Protein AF-A0A8J2YQQ4-F1 (afdb_monomer)

Sequence (71 aa):
MREFSTGANHAQPGDPARLATAILALVDATEPPLRLPLGSDTVARIEEKNRFVAAELEAWRTLALSTNFPA

Mean predicted aligned error: 5.14 Å

Solvent-accessible surface area (backbone atoms only — not comparable to full-atom values): 4502 Å² total; per-residue (Å²): 110,70,70,58,55,63,66,48,59,95,59,62,93,66,56,72,71,60,48,52,55,53,49,53,54,48,72,71,38,93,76,63,70,98,73,80,80,75,50,71,67,48,46,52,53,49,54,52,50,50,52,50,53,52,51,53,49,61,79,42,40,70,67,62,60,67,72,57,80,84,131

Structure (mmCIF, N/CA/C/O backbone):
data_AF-A0A8J2YQQ4-F1
#
_entry.id   AF-A0A8J2YQQ4-F1
#
loop_
_atom_site.group_PDB
_atom_site.id
_atom_site.type_symbol
_atom_site.label_atom_id
_atom_site.label_alt_id
_atom_site.label_comp_id
_atom_site.label_asym_id
_atom_site.label_entity_id
_atom_site.label_seq_id
_atom_site.pdbx_PDB_ins_code
_atom_site.Cartn_x
_atom_site.Cartn_y
_atom_site.Cartn_z
_atom_site.occupancy
_atom_site.B_iso_or_equiv
_atom_site.auth_seq_id
_atom_site.auth_comp_id
_atom_site.auth_asym_id
_atom_site.auth_atom_id
_atom_site.pdbx_PDB_model_num
ATOM 1 N N . MET A 1 1 ? -0.973 21.566 -5.196 1.00 71.88 1 MET A N 1
ATOM 2 C CA . MET A 1 1 ? -1.101 20.530 -6.252 1.00 71.88 1 MET A CA 1
ATOM 3 C C . MET A 1 1 ? -0.241 20.836 -7.472 1.00 71.88 1 MET A C 1
ATOM 5 O O . MET A 1 1 ? 0.639 20.039 -7.740 1.00 71.88 1 MET A O 1
ATOM 9 N N . ARG A 1 2 ? -0.418 21.972 -8.174 1.00 82.19 2 ARG A N 1
ATOM 10 C CA . ARG A 1 2 ? 0.374 22.276 -9.390 1.00 82.19 2 ARG A CA 1
ATOM 11 C C . ARG A 1 2 ? 1.893 22.311 -9.153 1.00 82.19 2 ARG A C 1
ATOM 13 O O . ARG A 1 2 ? 2.623 21.707 -9.920 1.00 82.19 2 ARG A O 1
ATOM 20 N N . GLU A 1 3 ? 2.351 22.944 -8.073 1.00 83.31 3 GLU A N 1
ATOM 21 C CA . GLU A 1 3 ? 3.786 23.033 -7.736 1.00 83.31 3 GLU A CA 1
ATOM 22 C C . GLU A 1 3 ? 4.426 21.662 -7.475 1.00 83.31 3 GLU A C 1
ATOM 24 O O . GLU A 1 3 ? 5.497 21.367 -7.995 1.00 83.31 3 GLU A O 1
ATOM 29 N N . PHE A 1 4 ? 3.729 20.791 -6.737 1.00 83.56 4 PHE A N 1
ATOM 30 C CA . PHE A 1 4 ? 4.155 19.407 -6.516 1.00 83.56 4 PHE A CA 1
ATOM 31 C C . PHE A 1 4 ? 4.288 18.640 -7.839 1.00 83.56 4 PHE A C 1
ATOM 33 O O . PHE A 1 4 ? 5.300 17.987 -8.069 1.00 83.56 4 PHE A O 1
ATOM 40 N N . SER A 1 5 ? 3.290 18.744 -8.725 1.00 81.81 5 SER A N 1
ATOM 41 C CA . SER A 1 5 ? 3.304 18.056 -10.021 1.00 81.81 5 SER A CA 1
ATOM 42 C C . SER A 1 5 ? 4.490 18.471 -10.892 1.00 81.81 5 SER A C 1
ATOM 44 O O . SER A 1 5 ? 5.105 17.611 -11.515 1.00 81.81 5 SER A O 1
ATOM 46 N N . THR A 1 6 ? 4.837 19.761 -10.912 1.00 85.00 6 THR A N 1
ATOM 47 C CA . THR A 1 6 ? 6.002 20.254 -11.660 1.00 85.00 6 THR 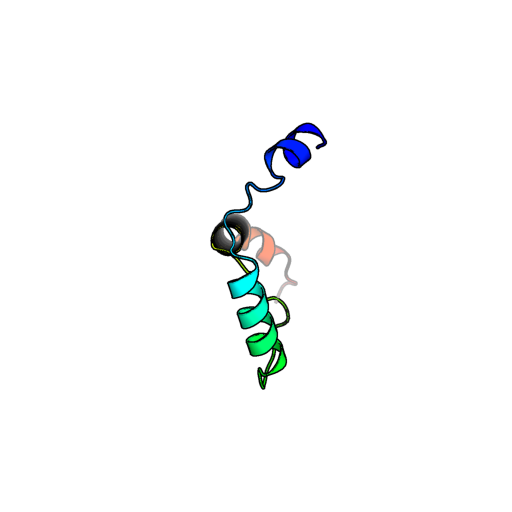A CA 1
ATOM 48 C C . THR A 1 6 ? 7.310 19.691 -11.104 1.00 85.00 6 THR A C 1
ATOM 50 O O . THR A 1 6 ? 8.148 19.251 -11.882 1.00 85.00 6 THR A O 1
ATOM 53 N N . GLY A 1 7 ? 7.479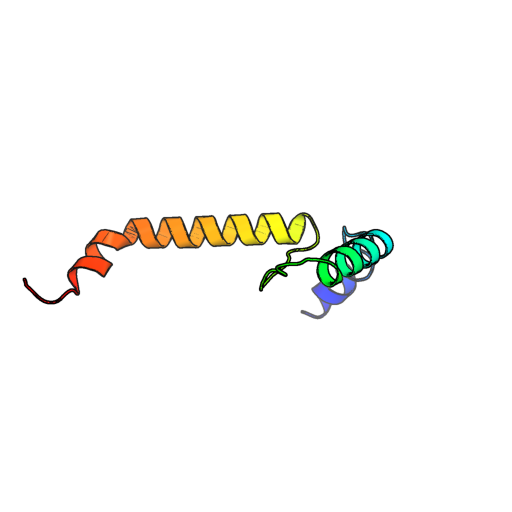 19.665 -9.777 1.00 84.81 7 GLY A N 1
ATOM 54 C CA . GLY A 1 7 ? 8.700 19.150 -9.143 1.00 84.81 7 GLY A CA 1
ATOM 55 C C . GLY A 1 7 ? 8.852 17.627 -9.208 1.00 84.81 7 GLY A C 1
ATOM 56 O O . GLY A 1 7 ? 9.968 17.124 -9.232 1.00 84.81 7 GLY A O 1
ATOM 57 N N . ALA A 1 8 ? 7.743 16.887 -9.257 1.00 82.25 8 ALA A N 1
ATOM 58 C CA . ALA A 1 8 ? 7.752 15.428 -9.354 1.00 82.25 8 ALA A CA 1
ATOM 59 C C . ALA A 1 8 ? 7.988 14.911 -10.785 1.00 82.25 8 ALA A C 1
ATOM 61 O O . ALA A 1 8 ? 8.325 13.739 -10.970 1.00 82.25 8 ALA A O 1
ATOM 62 N N . ASN A 1 9 ? 7.792 15.753 -11.804 1.00 83.88 9 ASN A N 1
ATOM 63 C CA . ASN A 1 9 ? 7.984 15.357 -13.193 1.00 83.88 9 ASN A CA 1
ATOM 64 C C . ASN A 1 9 ? 9.464 15.033 -13.468 1.00 83.88 9 ASN A C 1
ATOM 66 O O . ASN A 1 9 ? 10.333 15.860 -13.212 1.00 83.88 9 ASN A O 1
ATOM 70 N N . HIS A 1 10 ? 9.744 13.837 -13.991 1.00 84.69 10 HIS A N 1
ATOM 71 C CA . HIS A 1 10 ? 11.089 13.274 -14.202 1.00 84.69 10 HIS A CA 1
ATOM 72 C C . HIS A 1 10 ? 11.933 13.048 -12.936 1.00 84.69 10 HIS A C 1
ATOM 74 O O . HIS A 1 10 ? 13.091 12.650 -13.044 1.00 84.69 10 HIS A O 1
ATOM 80 N N . ALA A 1 11 ? 11.368 13.258 -11.746 1.00 85.06 11 ALA A N 1
ATOM 81 C CA . ALA A 1 11 ? 12.026 13.016 -10.462 1.00 85.06 11 ALA A CA 1
ATOM 82 C C . ALA A 1 11 ? 11.538 11.721 -9.791 1.00 85.06 11 ALA A C 1
ATOM 84 O O . ALA A 1 11 ? 11.786 11.496 -8.605 1.00 85.06 11 ALA A O 1
ATOM 85 N N . GLN A 1 12 ? 10.807 10.876 -10.523 1.00 85.38 12 GLN A N 1
ATOM 86 C CA . GLN A 1 12 ? 10.341 9.605 -9.989 1.00 85.38 12 GLN A CA 1
ATOM 87 C C . GLN A 1 12 ? 11.546 8.698 -9.679 1.00 85.38 12 GLN A C 1
ATOM 89 O O . GLN A 1 12 ? 12.420 8.543 -10.529 1.00 85.38 12 GLN A O 1
ATOM 94 N N . PRO A 1 13 ? 11.593 8.050 -8.502 1.00 84.75 13 PRO A N 1
ATOM 95 C CA . PRO A 1 13 ? 12.720 7.195 -8.118 1.00 84.75 13 PRO A CA 1
ATOM 96 C C . PRO A 1 13 ? 12.760 5.856 -8.877 1.00 84.75 13 PRO A C 1
ATOM 98 O O . PRO A 1 13 ? 13.717 5.097 -8.739 1.00 84.75 13 PRO A O 1
ATOM 101 N N . GLY A 1 14 ? 11.699 5.526 -9.619 1.00 87.94 14 GLY A N 1
ATOM 102 C CA . GLY A 1 14 ? 11.539 4.252 -10.315 1.00 87.94 14 GLY A CA 1
ATOM 103 C C . GLY A 1 14 ? 12.208 4.204 -11.690 1.00 87.94 14 GLY A C 1
ATOM 104 O O . GLY A 1 14 ? 12.438 5.222 -12.333 1.00 87.94 14 GLY A O 1
ATOM 105 N N . ASP A 1 15 ? 12.452 2.984 -12.165 1.00 92.69 15 ASP A N 1
ATOM 106 C CA . ASP A 1 15 ? 12.968 2.691 -13.504 1.00 92.69 15 ASP A CA 1
ATOM 107 C C . ASP A 1 15 ? 11.828 2.132 -14.387 1.00 92.69 15 ASP A C 1
ATOM 109 O O . ASP A 1 15 ? 11.319 1.039 -14.100 1.00 92.69 15 ASP A O 1
ATOM 113 N N . PRO A 1 16 ? 11.417 2.837 -15.461 1.00 92.31 16 PRO A N 1
ATOM 114 C CA . PRO A 1 16 ? 10.346 2.386 -16.350 1.00 92.31 16 PRO A CA 1
ATOM 115 C C . PRO A 1 16 ? 10.621 1.048 -17.053 1.00 92.31 16 PRO A C 1
ATOM 117 O O . PRO A 1 16 ? 9.682 0.289 -17.299 1.00 92.31 16 PRO A O 1
ATOM 120 N N . ALA A 1 17 ? 11.882 0.723 -17.359 1.00 95.81 17 ALA A N 1
ATOM 121 C CA . ALA A 1 17 ? 12.225 -0.553 -17.988 1.00 95.81 17 ALA A CA 1
ATOM 122 C C . ALA A 1 17 ? 12.022 -1.715 -17.007 1.00 95.81 17 ALA A C 1
ATOM 124 O O . ALA A 1 17 ? 11.462 -2.750 -17.369 1.00 95.81 17 ALA A O 1
ATOM 125 N N . ARG A 1 18 ? 12.392 -1.526 -15.735 1.00 95.31 18 ARG A N 1
ATOM 126 C CA . ARG A 1 18 ? 12.126 -2.519 -14.679 1.00 95.31 18 ARG A CA 1
ATOM 127 C C . ARG A 1 18 ? 10.638 -2.659 -14.375 1.00 95.31 18 ARG A C 1
ATOM 129 O O . ARG A 1 18 ? 10.184 -3.768 -14.102 1.00 95.31 18 ARG A O 1
ATOM 136 N N . LEU A 1 19 ? 9.882 -1.563 -14.447 1.00 95.62 19 LEU A N 1
ATOM 137 C CA . LEU A 1 19 ? 8.426 -1.595 -14.314 1.00 95.62 19 LEU A CA 1
ATOM 138 C C . LEU A 1 19 ? 7.789 -2.486 -15.389 1.00 95.62 19 LEU A C 1
ATOM 140 O O . LEU A 1 19 ? 6.951 -3.321 -15.058 1.00 95.62 19 LEU A O 1
ATOM 144 N N . ALA A 1 20 ? 8.207 -2.353 -16.650 1.00 96.81 20 ALA A N 1
ATOM 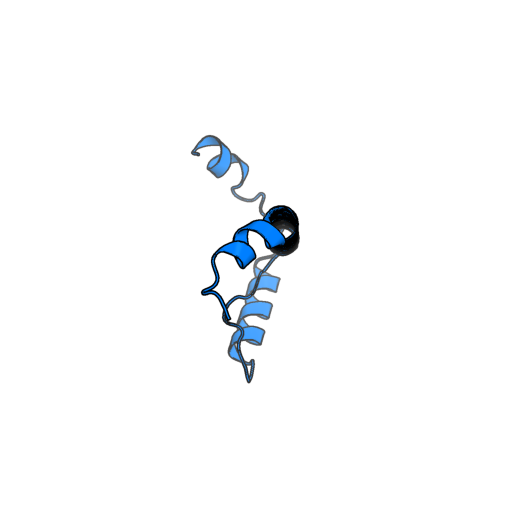145 C CA . ALA A 1 20 ? 7.700 -3.198 -17.731 1.00 96.81 20 ALA A CA 1
ATOM 146 C C . ALA A 1 20 ? 7.944 -4.692 -17.451 1.00 96.81 20 ALA A C 1
ATOM 148 O O . ALA A 1 20 ? 7.021 -5.497 -17.567 1.00 96.81 20 ALA A O 1
ATOM 149 N N . THR A 1 21 ? 9.146 -5.054 -16.991 1.00 97.19 21 THR A N 1
ATOM 150 C CA . THR A 1 21 ? 9.463 -6.435 -16.587 1.00 97.19 21 THR A CA 1
ATOM 151 C C . THR A 1 21 ? 8.568 -6.928 -15.447 1.00 97.19 21 THR A C 1
ATOM 153 O O . THR A 1 21 ? 8.085 -8.057 -15.491 1.00 97.19 21 THR A O 1
ATOM 156 N N . ALA A 1 22 ? 8.306 -6.090 -14.439 1.00 96.50 22 ALA A N 1
ATOM 157 C CA . ALA A 1 22 ? 7.424 -6.447 -13.327 1.00 96.50 22 ALA A CA 1
ATOM 158 C C . ALA A 1 22 ? 5.967 -6.662 -13.775 1.00 96.50 22 ALA A C 1
ATOM 160 O O . ALA A 1 22 ? 5.291 -7.544 -13.252 1.00 96.50 22 ALA A O 1
ATOM 161 N N . ILE A 1 23 ? 5.490 -5.893 -14.760 1.00 96.75 23 ILE A N 1
ATOM 162 C CA . ILE A 1 23 ? 4.150 -6.067 -15.337 1.00 96.75 23 ILE A CA 1
ATOM 163 C C . ILE A 1 23 ? 4.046 -7.400 -16.082 1.00 96.75 23 ILE A C 1
ATOM 165 O O . ILE A 1 23 ? 3.053 -8.099 -15.911 1.00 96.75 23 ILE A O 1
ATOM 169 N N . LEU A 1 24 ? 5.057 -7.781 -16.868 1.00 97.81 24 LEU A N 1
ATOM 170 C CA . LEU A 1 24 ? 5.063 -9.085 -17.542 1.00 97.81 24 LEU A CA 1
ATOM 171 C C . LEU A 1 24 ? 5.009 -10.231 -16.524 1.00 97.81 24 LEU A C 1
ATOM 173 O O . LEU A 1 24 ? 4.170 -11.116 -16.641 1.00 97.81 24 LEU A O 1
ATOM 177 N N . ALA A 1 25 ? 5.811 -10.147 -15.459 1.00 97.38 25 ALA A N 1
ATOM 178 C CA . ALA A 1 25 ? 5.774 -11.126 -14.375 1.00 97.38 25 ALA A CA 1
ATOM 179 C C . ALA A 1 25 ? 4.403 -11.198 -13.674 1.00 97.38 25 ALA A C 1
ATOM 181 O 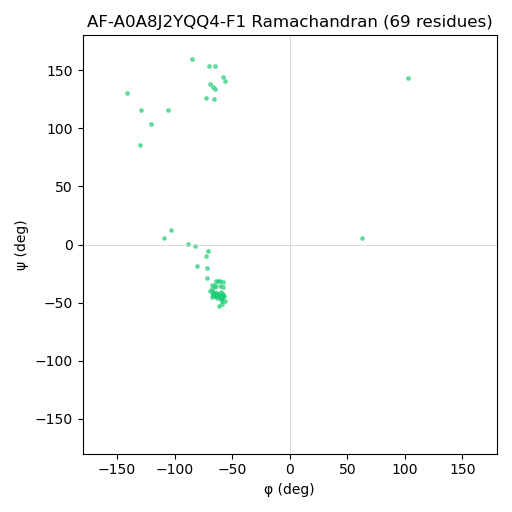O . ALA A 1 25 ? 3.977 -12.276 -13.272 1.00 97.38 25 ALA A O 1
ATOM 182 N N . LEU A 1 26 ? 3.704 -10.065 -13.530 1.00 97.12 26 LEU A N 1
ATOM 183 C CA . LEU A 1 26 ? 2.345 -10.027 -12.985 1.00 97.12 26 LEU A CA 1
ATOM 184 C C . LEU A 1 26 ? 1.334 -10.718 -13.911 1.00 97.12 26 LEU A C 1
ATOM 186 O O . LEU A 1 26 ? 0.448 -11.413 -13.422 1.00 97.12 26 LEU A O 1
ATOM 190 N N . VAL A 1 27 ? 1.449 -10.517 -15.226 1.00 97.06 27 VAL A N 1
ATOM 191 C CA . VAL A 1 27 ? 0.571 -11.154 -16.224 1.00 97.06 27 VAL A CA 1
ATOM 192 C C . VAL A 1 27 ? 0.762 -12.671 -16.241 1.00 97.06 27 VAL A C 1
ATOM 194 O O . VAL A 1 27 ? -0.219 -13.400 -16.364 1.00 97.06 27 VAL A O 1
ATOM 197 N N . ASP A 1 28 ? 1.997 -13.134 -16.056 1.00 97.75 28 ASP A N 1
ATOM 198 C CA . ASP A 1 28 ? 2.341 -14.560 -16.029 1.00 97.75 28 ASP A CA 1
ATOM 199 C C . ASP A 1 28 ? 2.076 -15.232 -14.662 1.00 97.75 28 ASP A C 1
ATOM 201 O O . ASP A 1 28 ? 2.306 -16.433 -14.501 1.00 97.75 28 ASP A O 1
ATOM 205 N N . ALA A 1 29 ? 1.605 -14.490 -13.653 1.00 97.62 29 ALA A N 1
ATOM 206 C CA . ALA A 1 29 ? 1.368 -15.028 -12.318 1.00 97.62 29 ALA A CA 1
ATOM 207 C C . ALA A 1 29 ? 0.128 -15.938 -12.288 1.00 97.62 29 ALA A C 1
ATOM 209 O O . ALA A 1 29 ? -0.975 -15.510 -12.623 1.00 97.62 29 ALA A O 1
ATOM 210 N N . THR A 1 30 ? 0.284 -17.172 -11.797 1.00 97.56 30 THR A N 1
ATOM 211 C CA . THR A 1 30 ? -0.828 -18.131 -11.635 1.00 97.56 30 THR A CA 1
ATOM 212 C C . THR A 1 30 ? -1.946 -17.589 -10.739 1.00 97.56 30 THR A C 1
ATOM 214 O O . THR A 1 30 ? -3.123 -17.832 -10.992 1.00 97.56 30 THR A O 1
ATOM 217 N N . GLU A 1 31 ? -1.579 -16.837 -9.701 1.00 96.88 31 GLU A N 1
ATOM 218 C CA . GLU A 1 31 ? -2.502 -16.201 -8.761 1.00 96.88 31 GLU A CA 1
ATOM 219 C C . GLU A 1 31 ? -2.121 -14.720 -8.609 1.00 96.88 31 GLU A C 1
ATOM 221 O O . GLU A 1 31 ? -1.336 -14.362 -7.724 1.00 96.88 31 GLU A O 1
ATOM 226 N N . PRO A 1 32 ? -2.610 -13.838 -9.499 1.00 95.94 32 PRO A N 1
ATOM 227 C CA . PRO A 1 32 ? -2.239 -12.432 -9.463 1.00 95.94 32 PRO A CA 1
ATOM 228 C C . PRO A 1 32 ? -2.843 -11.740 -8.227 1.00 95.94 32 PRO A C 1
ATOM 230 O O . PRO A 1 32 ? -4.016 -11.950 -7.900 1.00 95.94 32 PRO A O 1
ATOM 233 N N . PRO A 1 33 ? -2.082 -10.875 -7.530 1.00 96.50 33 PRO A N 1
ATOM 234 C CA . PRO A 1 33 ? -2.587 -10.150 -6.375 1.00 96.50 33 PRO A CA 1
ATOM 235 C C . PRO A 1 33 ? -3.608 -9.081 -6.783 1.00 96.50 33 PRO A C 1
ATOM 237 O O . PRO A 1 33 ? -3.517 -8.475 -7.848 1.00 96.50 33 PRO A O 1
ATOM 240 N N . LEU A 1 34 ? -4.517 -8.741 -5.864 1.00 96.25 34 LEU A N 1
ATOM 241 C CA . LEU A 1 34 ? -5.434 -7.607 -6.045 1.00 96.25 34 LEU A CA 1
ATOM 242 C C . LEU A 1 34 ? -4.691 -6.262 -6.154 1.00 96.25 34 LEU A C 1
ATOM 244 O O . LEU A 1 34 ? -5.174 -5.330 -6.795 1.00 96.25 34 LEU A O 1
ATOM 248 N N . ARG A 1 35 ? -3.543 -6.129 -5.476 1.00 95.38 35 ARG A N 1
ATOM 249 C CA . ARG A 1 35 ? -2.708 -4.920 -5.475 1.00 95.38 35 ARG A CA 1
ATOM 250 C C . ARG A 1 35 ? -1.233 -5.310 -5.502 1.00 95.38 35 ARG A C 1
ATOM 252 O O . ARG A 1 35 ? -0.808 -6.097 -4.663 1.00 95.38 35 ARG A O 1
ATOM 259 N N . LEU A 1 36 ? -0.465 -4.707 -6.408 1.00 96.12 36 LEU A N 1
ATOM 260 C CA . LEU A 1 36 ? 0.989 -4.850 -6.497 1.00 96.12 36 LEU A CA 1
ATOM 261 C C . LEU A 1 36 ? 1.655 -3.471 -6.340 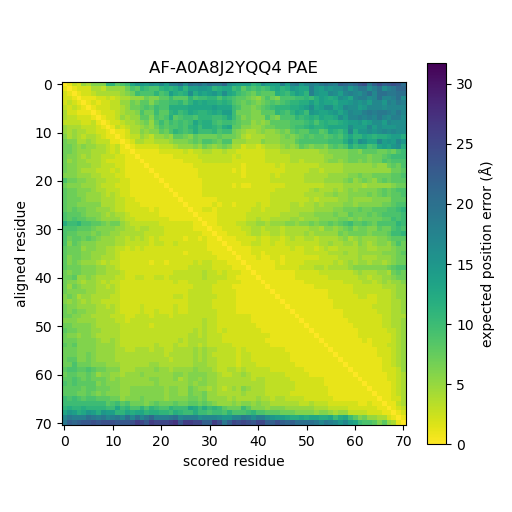1.00 96.12 36 LEU A C 1
ATOM 263 O O . LEU A 1 36 ? 1.605 -2.670 -7.275 1.00 96.12 36 LEU A O 1
ATOM 267 N N . PRO A 1 37 ? 2.247 -3.157 -5.174 1.00 95.25 37 PRO A N 1
ATOM 268 C CA . PRO A 1 37 ? 3.049 -1.948 -4.997 1.00 95.25 37 PRO A CA 1
ATOM 269 C C . PRO A 1 37 ? 4.329 -2.021 -5.838 1.00 95.25 37 PRO A C 1
ATOM 271 O O . PRO A 1 37 ? 5.003 -3.050 -5.859 1.00 95.25 37 PRO A O 1
ATOM 274 N N . LEU A 1 38 ? 4.669 -0.934 -6.529 1.00 95.00 38 LEU A N 1
ATOM 275 C CA . LEU A 1 38 ? 5.813 -0.850 -7.438 1.00 95.00 38 LEU A CA 1
ATOM 276 C C . LEU A 1 38 ? 6.638 0.387 -7.083 1.00 95.00 38 LEU A C 1
ATOM 278 O O . LEU A 1 38 ? 6.161 1.509 -7.219 1.00 95.00 38 LEU A O 1
ATOM 282 N N . GLY A 1 39 ? 7.875 0.170 -6.639 1.00 93.81 39 GLY A N 1
ATOM 283 C CA . GLY A 1 39 ? 8.750 1.227 -6.123 1.00 93.81 39 GLY A CA 1
ATOM 284 C C . GLY A 1 39 ? 8.831 1.221 -4.596 1.00 93.81 39 GLY A C 1
ATOM 285 O O . GLY A 1 39 ? 7.857 0.920 -3.903 1.00 93.81 39 GLY A O 1
ATOM 286 N N . SER A 1 40 ? 10.017 1.523 -4.065 1.00 92.31 40 SER A N 1
ATOM 287 C CA . SER A 1 40 ? 10.304 1.481 -2.624 1.00 92.31 40 SER A CA 1
ATOM 288 C C . SER A 1 40 ? 9.495 2.499 -1.822 1.00 92.31 40 SER A C 1
ATOM 290 O O . SER A 1 40 ? 9.126 2.234 -0.680 1.00 92.31 40 SER A O 1
ATOM 292 N N . ASP A 1 41 ? 9.172 3.638 -2.427 1.00 92.06 41 ASP A N 1
ATOM 293 C CA . ASP A 1 41 ? 8.312 4.665 -1.852 1.00 92.06 41 ASP A CA 1
ATOM 294 C C . ASP A 1 41 ? 6.892 4.137 -1.614 1.00 92.06 41 ASP A C 1
ATOM 296 O O . ASP A 1 41 ? 6.326 4.347 -0.541 1.00 92.06 41 ASP A O 1
ATOM 300 N N . THR A 1 42 ? 6.329 3.395 -2.572 1.00 94.12 42 THR A N 1
ATOM 301 C CA . THR A 1 42 ? 4.990 2.809 -2.420 1.00 94.12 42 THR A CA 1
ATOM 302 C C . THR A 1 42 ? 4.950 1.784 -1.288 1.00 94.12 42 THR A C 1
ATOM 304 O O . THR A 1 42 ? 4.023 1.815 -0.477 1.00 94.12 42 THR A O 1
ATOM 307 N N . VAL A 1 43 ? 5.983 0.940 -1.180 1.00 95.88 43 VAL A N 1
ATOM 308 C CA . VAL A 1 43 ? 6.125 -0.050 -0.103 1.00 95.88 43 VAL A CA 1
ATOM 309 C C . VAL A 1 43 ? 6.193 0.652 1.250 1.00 95.88 43 VAL A C 1
ATOM 311 O O . VAL A 1 43 ? 5.356 0.386 2.112 1.00 95.88 43 VAL A O 1
ATOM 314 N N . ALA A 1 44 ? 7.098 1.623 1.404 1.00 95.88 44 ALA A N 1
ATOM 315 C CA . ALA A 1 44 ? 7.276 2.355 2.657 1.00 95.88 44 ALA A CA 1
ATOM 316 C C . ALA A 1 44 ? 5.985 3.054 3.117 1.00 95.88 44 ALA A C 1
ATOM 318 O O . ALA A 1 44 ? 5.620 2.989 4.293 1.00 95.88 44 ALA A O 1
ATOM 319 N N . ARG A 1 45 ? 5.247 3.683 2.191 1.00 96.62 45 ARG A N 1
ATOM 320 C CA . ARG A 1 45 ? 3.979 4.361 2.512 1.00 96.62 45 ARG A CA 1
ATOM 321 C C . ARG A 1 45 ? 2.876 3.388 2.920 1.00 96.62 45 ARG A C 1
ATOM 323 O O . ARG A 1 45 ? 2.085 3.705 3.808 1.00 96.62 45 ARG A O 1
ATOM 330 N N . ILE A 1 46 ? 2.797 2.225 2.275 1.00 98.06 46 ILE A N 1
ATOM 331 C CA . ILE A 1 46 ? 1.816 1.192 2.631 1.00 98.06 46 ILE A CA 1
ATOM 332 C C . ILE A 1 46 ? 2.140 0.612 4.007 1.00 98.06 46 ILE A C 1
ATOM 334 O O . ILE A 1 46 ? 1.243 0.495 4.841 1.00 98.06 46 ILE A O 1
ATOM 338 N N . GLU A 1 47 ? 3.407 0.305 4.277 1.00 98.19 47 GLU A N 1
ATOM 339 C CA . GLU A 1 47 ? 3.853 -0.182 5.585 1.00 98.19 47 GLU A CA 1
ATOM 340 C C . GLU A 1 47 ? 3.561 0.829 6.696 1.00 98.19 47 GLU A C 1
ATOM 342 O O . GLU A 1 47 ? 3.021 0.472 7.745 1.00 98.19 47 GLU A O 1
ATOM 347 N N . GLU A 1 48 ? 3.867 2.106 6.467 1.00 98.50 48 GLU A N 1
ATOM 348 C CA . GLU A 1 48 ? 3.552 3.181 7.404 1.00 98.50 48 GLU A CA 1
ATOM 349 C C . GLU A 1 48 ? 2.047 3.278 7.673 1.00 98.50 48 GLU A C 1
ATOM 351 O O . GLU A 1 48 ? 1.632 3.269 8.835 1.00 98.50 48 GLU A O 1
ATOM 356 N N . LYS A 1 49 ? 1.219 3.288 6.621 1.00 98.38 49 LYS A N 1
ATOM 357 C CA . LYS A 1 49 ? -0.238 3.353 6.775 1.00 98.38 49 LYS A CA 1
ATOM 358 C C . LYS A 1 49 ? -0.789 2.138 7.519 1.00 98.38 49 LYS A C 1
ATOM 360 O O . LYS A 1 49 ? -1.644 2.305 8.387 1.00 98.38 49 LYS A O 1
ATOM 365 N N . ASN A 1 50 ? -0.308 0.938 7.210 1.00 98.56 50 ASN A N 1
ATOM 366 C CA . ASN A 1 50 ? -0.751 -0.284 7.877 1.00 98.56 50 ASN A CA 1
ATOM 367 C C . ASN A 1 50 ? -0.391 -0.265 9.365 1.00 98.56 50 ASN A C 1
ATOM 369 O O . ASN A 1 50 ? -1.247 -0.566 10.196 1.00 98.56 50 ASN A O 1
ATOM 373 N N . ARG A 1 51 ? 0.836 0.151 9.714 1.00 98.69 51 ARG A N 1
ATOM 374 C CA . ARG A 1 51 ? 1.248 0.315 11.119 1.00 98.69 51 ARG A CA 1
ATOM 375 C C . ARG A 1 51 ? 0.386 1.338 11.844 1.00 98.69 51 A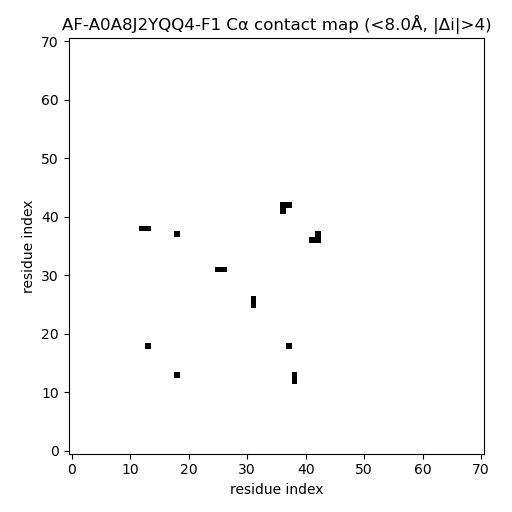RG A C 1
ATOM 377 O O . ARG A 1 51 ? -0.042 1.073 12.961 1.00 98.69 51 ARG A O 1
ATOM 384 N N . PHE A 1 52 ? 0.103 2.469 11.204 1.00 98.56 52 PHE A N 1
ATOM 385 C CA . PHE A 1 52 ? -0.768 3.499 11.761 1.00 98.56 52 PHE A CA 1
ATOM 386 C C . PHE A 1 52 ? -2.171 2.953 12.063 1.00 98.56 52 PHE A C 1
ATOM 388 O O . PHE A 1 52 ? -2.638 3.058 13.192 1.00 98.56 52 PHE A O 1
ATOM 395 N N . VAL A 1 53 ? -2.808 2.296 11.086 1.00 98.69 53 VAL A N 1
ATOM 396 C CA . VAL A 1 53 ? -4.152 1.714 11.261 1.00 98.69 53 VAL A CA 1
ATOM 397 C C . VAL A 1 53 ? -4.158 0.644 12.353 1.00 98.69 53 VAL A C 1
ATOM 399 O O . VAL A 1 53 ? -5.074 0.610 13.169 1.00 98.69 53 VAL A O 1
ATOM 402 N N . ALA A 1 54 ? -3.143 -0.222 12.389 1.00 98.75 54 ALA A N 1
ATOM 403 C CA . ALA A 1 54 ? -3.033 -1.254 13.415 1.00 98.75 54 ALA A CA 1
ATOM 404 C C . ALA A 1 54 ? -2.868 -0.653 14.820 1.00 98.75 54 ALA A C 1
ATOM 406 O O . ALA A 1 54 ? -3.507 -1.121 15.759 1.00 98.75 54 ALA A O 1
ATOM 407 N N . ALA A 1 55 ? -2.050 0.395 14.959 1.00 98.69 55 ALA A N 1
ATOM 408 C CA . ALA A 1 55 ? -1.837 1.081 16.229 1.00 98.69 55 ALA A CA 1
ATOM 409 C C . ALA A 1 55 ? -3.112 1.775 16.732 1.00 98.69 55 ALA A C 1
ATOM 411 O O . ALA A 1 55 ? -3.454 1.643 17.906 1.00 98.69 55 ALA A O 1
ATOM 412 N N . GLU A 1 56 ? -3.844 2.468 15.853 1.00 98.50 56 GLU A N 1
ATOM 413 C CA . GLU A 1 56 ? -5.134 3.068 16.211 1.00 98.50 56 GLU A CA 1
ATOM 414 C C . GLU A 1 56 ? -6.159 2.003 16.607 1.00 98.50 56 GLU A C 1
ATOM 416 O O . GLU A 1 56 ? -6.819 2.139 17.636 1.00 98.50 56 GLU A O 1
ATOM 421 N N . LEU A 1 57 ? -6.273 0.921 15.829 1.00 9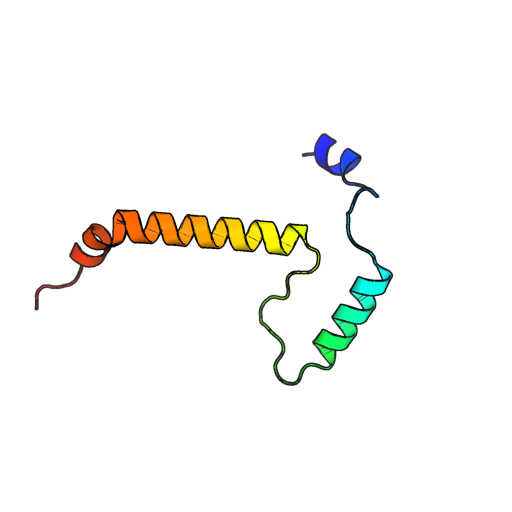8.50 57 LEU A N 1
ATOM 422 C CA . LEU A 1 57 ? -7.183 -0.177 16.152 1.00 98.50 57 LEU A CA 1
ATOM 423 C C . LEU A 1 57 ? -6.884 -0.751 17.537 1.00 98.50 57 LEU A C 1
ATOM 425 O O . LEU A 1 57 ? -7.812 -0.994 18.302 1.00 98.50 57 LEU A O 1
ATOM 429 N N . GLU A 1 58 ? -5.609 -0.958 17.862 1.00 98.56 58 GLU A N 1
ATOM 430 C CA . GLU A 1 58 ? -5.219 -1.510 19.155 1.00 98.56 58 GLU A CA 1
ATOM 431 C C . GLU A 1 58 ? -5.535 -0.554 20.309 1.00 98.56 58 GLU A C 1
ATOM 433 O O . GLU A 1 58 ? -6.116 -0.976 21.308 1.00 98.56 58 GLU A O 1
ATOM 438 N N . ALA A 1 59 ? -5.262 0.745 20.145 1.00 98.62 59 ALA A N 1
ATOM 439 C CA . ALA A 1 59 ? -5.574 1.761 21.152 1.00 98.62 59 ALA A CA 1
ATOM 440 C C . ALA A 1 59 ? -7.071 1.807 21.516 1.00 98.62 59 ALA A C 1
ATOM 442 O O . ALA A 1 59 ? -7.423 2.090 22.662 1.00 98.62 59 ALA A O 1
ATOM 443 N N . TRP A 1 60 ? -7.951 1.499 20.559 1.00 98.31 60 TRP A N 1
ATOM 444 C CA . TRP A 1 60 ? -9.405 1.561 20.731 1.00 98.31 60 TRP A CA 1
ATOM 445 C C . TRP A 1 60 ? -10.090 0.190 20.775 1.00 98.31 60 TRP A C 1
ATOM 447 O O . TRP A 1 60 ? -11.320 0.124 20.846 1.00 98.31 60 TRP A O 1
ATOM 457 N N . ARG A 1 61 ? -9.327 -0.911 20.776 1.00 98.25 61 ARG A N 1
ATOM 458 C CA . ARG A 1 61 ? -9.852 -2.278 20.628 1.00 98.25 61 ARG A CA 1
ATOM 459 C C . ARG A 1 61 ? -10.912 -2.617 21.669 1.00 98.25 61 ARG A C 1
ATOM 461 O O . ARG A 1 61 ? -11.979 -3.110 21.313 1.00 98.25 61 ARG A O 1
ATOM 468 N N . THR A 1 62 ? -10.638 -2.344 22.943 1.00 97.81 62 THR A N 1
ATOM 469 C CA . THR A 1 62 ? -11.565 -2.660 24.041 1.00 97.81 62 THR A CA 1
ATOM 470 C C . THR A 1 62 ? -12.893 -1.922 23.888 1.00 97.81 62 THR A C 1
ATOM 472 O O . THR A 1 62 ? -13.948 -2.535 24.027 1.00 97.81 62 THR A O 1
ATOM 475 N N . LEU A 1 63 ? -12.850 -0.628 23.553 1.00 97.88 63 LEU A N 1
ATOM 476 C CA . LEU A 1 63 ? -14.055 0.175 23.336 1.00 97.88 63 LEU A CA 1
ATOM 477 C C . LEU A 1 63 ? -14.825 -0.290 22.094 1.00 97.88 63 LEU A C 1
ATOM 479 O O . LEU A 1 63 ? -16.045 -0.395 22.128 1.00 97.88 63 LEU A O 1
ATOM 483 N N . ALA A 1 64 ? -14.129 -0.604 21.000 1.00 97.06 64 ALA A N 1
ATOM 484 C CA . ALA A 1 64 ? -14.776 -1.127 19.801 1.00 97.06 64 ALA A CA 1
ATOM 485 C C . ALA A 1 64 ? -15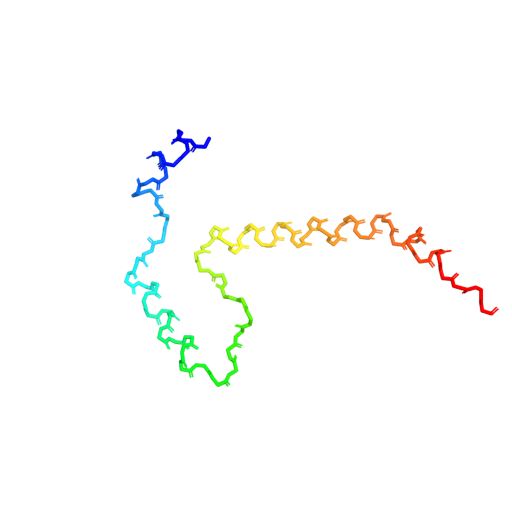.517 -2.445 20.099 1.00 97.06 64 ALA A C 1
ATOM 487 O O . ALA A 1 64 ? -16.680 -2.603 19.728 1.00 97.06 64 ALA A O 1
ATOM 488 N N . LEU A 1 65 ? -14.878 -3.364 20.832 1.00 97.38 65 LEU A N 1
ATOM 489 C CA . LEU A 1 65 ? -15.459 -4.659 21.201 1.00 97.38 65 LEU A CA 1
ATOM 490 C C . LEU A 1 65 ? -16.575 -4.563 22.251 1.00 97.38 65 LEU A C 1
ATOM 492 O O . LEU A 1 65 ? -17.394 -5.477 22.337 1.00 97.38 65 LEU A O 1
ATOM 496 N N . SER A 1 66 ? -16.666 -3.473 23.021 1.00 97.19 66 SER A N 1
ATOM 497 C CA . SER A 1 66 ? -17.746 -3.294 24.002 1.00 97.19 66 SER A CA 1
ATOM 498 C C . SER A 1 66 ? -19.117 -3.039 23.366 1.00 97.19 66 SER A C 1
ATOM 500 O O . SER A 1 66 ? -20.108 -2.940 24.081 1.00 97.19 66 SER A O 1
ATOM 502 N N . THR A 1 67 ? -19.182 -2.900 22.040 1.00 96.50 67 THR A N 1
ATOM 503 C CA . THR A 1 67 ? -20.426 -2.683 21.282 1.00 96.50 67 THR A CA 1
ATOM 504 C C . THR A 1 67 ? -21.125 -3.978 20.862 1.00 96.50 67 THR A C 1
ATOM 506 O O . THR A 1 67 ? -22.178 -3.932 20.227 1.00 96.50 67 THR A O 1
ATOM 509 N N . ASN A 1 68 ? -20.564 -5.136 21.219 1.00 96.12 68 ASN A N 1
ATOM 510 C CA . ASN A 1 68 ? -21.180 -6.431 20.956 1.00 96.12 68 ASN A CA 1
ATOM 511 C C . ASN A 1 68 ? -22.496 -6.599 21.732 1.00 96.12 68 ASN A C 1
ATOM 513 O O . ASN A 1 68 ? -22.682 -6.032 22.811 1.00 96.12 68 ASN A O 1
ATOM 517 N N . PHE A 1 69 ? -23.396 -7.432 21.202 1.00 92.25 69 PHE A N 1
ATOM 518 C CA . PHE A 1 69 ? -24.555 -7.879 21.969 1.00 92.25 69 PHE A CA 1
ATOM 519 C C . PHE A 1 69 ? -24.100 -8.586 23.259 1.00 92.25 69 PHE A C 1
ATOM 521 O O . PHE A 1 69 ? -23.088 -9.295 23.232 1.00 92.25 69 PHE A O 1
ATOM 528 N N . PRO A 1 70 ? -24.832 -8.422 24.377 1.00 84.38 70 PRO A N 1
ATOM 529 C CA . PRO A 1 70 ? -24.621 -9.240 25.563 1.00 84.38 70 PRO A CA 1
ATOM 530 C C . PRO A 1 70 ? -24.751 -10.727 25.214 1.00 84.38 70 PRO A C 1
ATOM 532 O O . PRO A 1 70 ? -25.604 -11.092 24.403 1.00 84.38 70 PRO A O 1
ATOM 535 N N . ALA A 1 71 ? -23.890 -11.551 25.812 1.00 71.94 71 ALA A N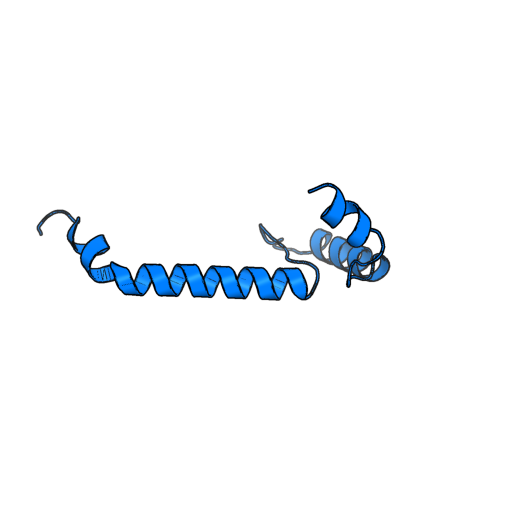 1
ATOM 536 C CA . ALA A 1 71 ? -24.003 -13.007 25.759 1.00 71.94 71 ALA A CA 1
ATOM 537 C C . ALA A 1 71 ? -25.236 -13.510 26.522 1.00 71.94 71 ALA A C 1
ATOM 539 O O . ALA A 1 71 ? -25.615 -12.857 27.524 1.00 71.94 71 ALA A O 1
#

Nearest PDB structures (foldseek):
  3m1a-assembly4_E  TM=8.522E-01  e=1.368E-02  Streptomyces avermitilis

Radius of gyration: 19.47 Å; Cα contacts (8 Å, |Δi|>4): 9; chains: 1; bounding box: 38×41×44 Å

Foldseek 3Di:
DVVVVVVCVVVDPDDVVVVVVVVVVQVVDPDHDPDDQDDPVSVVVVVVVVVVVVVVCVVCVVVVVVPDDDD

Organism: NCBI:txid1867774

Secondary structure (DSSP, 8-state):
-HHHHHHHTT--SS-HHHHHHHHHHHHT-SS--S----SHHHHHHHHHHHHHHHHHHHHHHHHHHTTSPP-

pLDDT: mean 93.52, std 6.4, range [71.88, 98.75]